Protein 4EUY (pdb70)

Secondary structure (DSSP, 8-state):
--SSSTT-SSEEEEEEEESS-HHHH--HHHHHHHHT-TTEEEEEEEE------EEEEEETTEEEEEEESS--HHHHHHHHHTT-

Radius of gyration: 12.48 Å; Cα contacts (8 Å, |Δi|>4): 123; chains: 1; bounding box: 31×17×36 Å

Solvent-accessible surface area: 5561 Å² total

Structure (mmCIF, N/CA/C/O backbone):
data_4EUY
#
_entry.id   4EUY
#
_cell.length_a   73.458
_cell.length_b   73.458
_cell.length_c   64.561
_cell.angle_alpha   90.000
_cell.angle_beta   90.000
_cell.angle_gamma   90.000
#
_symmetry.space_group_name_H-M   'P 43 21 2'
#
loop_
_entity.id
_entity.type
_entity.pdbx_description
1 polymer 'Uncharacterized protein'
2 water water
#
loop_
_atom_site.group_PDB
_atom_site.id
_atom_site.type_symbol
_atom_site.label_atom_id
_atom_site.label_alt_id
_atom_site.label_comp_id
_atom_site.label_asym_id
_atom_site.label_entity_id
_atom_site.label_seq_id
_atom_site.pdbx_PDB_ins_code
_atom_site.Cartn_x
_atom_site.Cartn_y
_atom_site.Cartn_z
_atom_site.occupancy
_atom_site.B_iso_or_equiv
_atom_site.auth_seq_id
_atom_site.auth_comp_id
_atom_site.auth_asym_id
_atom_site.auth_atom_id
_atom_site.pdbx_PDB_model_num
ATOM 1 N N . GLU A 1 10 ? 8.093 13.955 31.661 1.00 132.29 9 GLU A N 1
ATOM 2 C CA . GLU A 1 10 ? 7.127 12.840 31.492 1.00 149.09 9 GLU A CA 1
ATOM 3 C C . GLU A 1 10 ? 5.863 13.254 30.718 1.00 165.40 9 GLU A C 1
ATOM 4 O O . GLU A 1 10 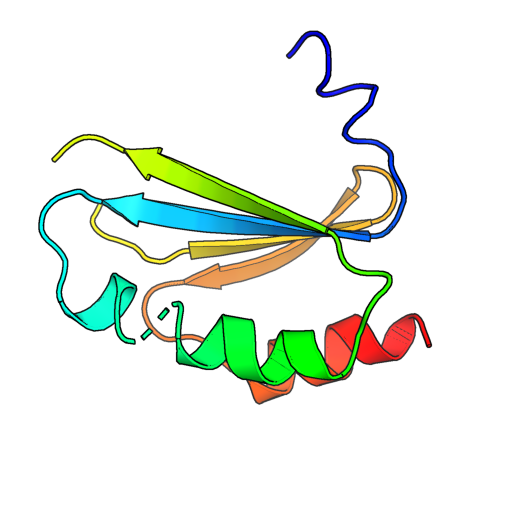? 5.080 12.385 30.337 1.00 176.24 9 GLU A O 1
ATOM 6 N N . LEU A 1 11 ? 5.663 14.562 30.493 1.00 177.83 10 LEU A N 1
ATOM 7 C CA . LEU A 1 11 ? 4.495 15.102 29.724 1.00 188.28 10 LEU A CA 1
ATOM 8 C C . LEU A 1 11 ? 4.858 15.654 28.313 1.00 190.34 10 LEU A C 1
ATOM 9 O O . LEU A 1 11 ? 4.003 15.685 27.421 1.00 199.12 10 LEU A O 1
ATOM 11 N N . ALA A 1 12 ? 6.099 16.127 28.143 1.00 185.15 11 ALA A N 1
ATOM 12 C CA . ALA A 1 12 ? 6.737 16.309 26.814 1.00 176.27 11 ALA A CA 1
ATOM 13 C C . ALA A 1 12 ? 7.971 15.342 26.696 1.00 165.87 11 ALA A C 1
ATOM 14 O O . ALA A 1 12 ? 9.041 15.661 26.128 1.00 147.31 11 ALA A O 1
ATOM 16 N N . THR A 1 13 ? 7.783 14.156 27.282 1.00 161.75 12 THR A N 1
ATOM 17 C CA . THR A 1 13 ? 8.523 12.949 26.927 1.00 149.93 12 THR A CA 1
ATOM 18 C C . THR A 1 13 ? 7.914 12.299 25.677 1.00 154.04 12 THR A C 1
ATOM 19 O O . THR A 1 13 ? 8.575 11.509 25.014 1.00 137.79 12 THR A O 1
ATOM 23 N N . TYR A 1 14 ? 6.638 12.622 25.407 1.00 174.12 13 TYR A N 1
ATOM 24 C CA . TYR A 1 14 ? 5.947 12.329 24.136 1.00 182.69 13 TYR A CA 1
ATOM 25 C C . TYR A 1 14 ? 6.467 13.216 22.977 1.00 190.19 13 TYR A C 1
ATOM 26 O O . TYR A 1 14 ? 6.669 12.725 21.863 1.00 187.24 13 TYR A O 1
ATOM 28 N N . ILE A 1 15 ? 6.675 14.512 23.242 1.00 199.00 14 ILE A N 1
ATOM 29 C CA . ILE A 1 15 ? 7.428 15.406 22.326 1.00 193.98 14 ILE A CA 1
ATOM 30 C C . ILE A 1 15 ? 8.938 15.065 22.326 1.00 182.64 14 ILE A C 1
ATOM 31 O O . ILE A 1 15 ? 9.703 15.537 21.466 1.00 172.56 14 ILE A O 1
ATOM 33 N N . GLU A 1 16 ? 9.339 14.250 23.312 1.00 174.25 15 GLU A N 1
ATOM 34 C CA . GLU A 1 16 ? 10.615 13.512 23.319 1.00 167.88 15 GLU A CA 1
ATOM 35 C C . GLU A 1 16 ? 10.590 12.223 22.482 1.00 165.02 15 GLU A C 1
ATOM 36 O O . GLU A 1 16 ? 11.417 11.321 22.714 1.00 147.10 15 GLU A O 1
ATOM 38 N N . GLU A 1 17 ? 9.625 12.132 21.556 1.00 171.89 16 GLU A N 1
ATOM 39 C CA . GLU A 1 17 ? 9.648 11.176 20.433 1.00 170.29 16 GLU A CA 1
ATOM 40 C C . GLU A 1 17 ? 9.841 11.976 19.131 1.00 177.72 16 GLU A C 1
ATOM 41 O O . G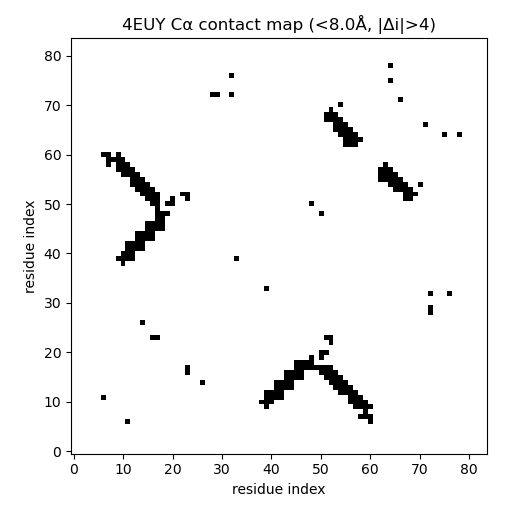LU A 1 17 ? 9.137 11.763 18.123 1.00 166.25 16 GLU A O 1
ATOM 47 N N . GLN A 1 18 ? 10.797 12.902 19.192 1.00 175.53 17 GLN A N 1
ATOM 48 C CA . GLN A 1 18 ? 11.237 13.701 18.052 1.00 168.01 17 GLN A CA 1
ATOM 49 C C . GLN A 1 18 ? 12.503 12.986 17.416 1.00 158.38 17 GLN A C 1
ATOM 50 O O . GLN A 1 18 ? 13.580 13.555 17.365 1.00 156.16 17 GLN A O 1
ATOM 52 N N . GLN A 1 19 ? 12.281 11.781 16.924 1.00 142.20 18 GLN A N 1
ATOM 53 C CA . GLN A 1 19 ? 13.315 11.012 16.226 1.00 134.18 18 GLN A CA 1
ATOM 54 C C . GLN A 1 19 ? 14.549 10.642 17.052 1.00 125.24 18 GLN A C 1
ATOM 55 O O .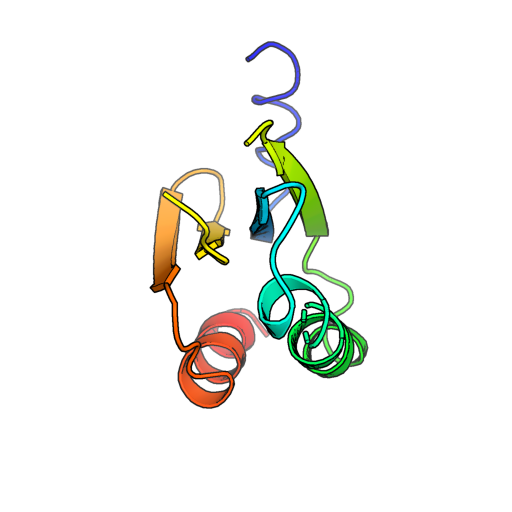 GLN A 1 19 ? 14.445 9.980 18.075 1.00 118.56 18 GLN A O 1
ATOM 61 N N . LEU A 1 20 ? 15.736 11.066 16.627 1.00 117.90 19 LEU A N 1
ATOM 62 C CA . LEU A 1 20 ? 16.966 10.742 17.355 1.00 107.63 19 LEU A CA 1
ATOM 63 C C . LEU A 1 20 ? 17.430 11.790 18.330 1.00 101.12 19 LEU A C 1
ATOM 64 O O . LEU A 1 20 ? 17.653 12.919 17.948 1.00 103.30 19 LEU A O 1
ATOM 69 N N . VAL A 1 21 ? 17.608 11.379 19.575 1.00 98.25 20 VAL A N 1
ATOM 70 C CA . VAL A 1 21 ? 17.855 12.295 20.695 1.00 87.36 20 VAL A CA 1
ATOM 71 C C . VAL A 1 21 ? 18.878 11.760 21.660 1.00 77.06 20 VAL A C 1
ATOM 72 O O . VAL A 1 21 ? 18.921 10.585 21.926 1.00 76.72 20 VAL A O 1
ATOM 76 N N . LEU A 1 22 ? 19.664 12.641 22.223 1.00 71.01 21 LEU A N 1
ATOM 77 C CA . LEU A 1 22 ? 20.797 12.220 22.980 1.00 71.34 21 LEU A CA 1
ATOM 78 C C . LEU A 1 22 ? 20.708 12.905 24.343 1.00 69.94 21 LEU A C 1
ATOM 79 O O . LEU A 1 22 ? 20.591 14.139 24.414 1.00 67.94 21 LEU A O 1
ATOM 84 N N . LEU A 1 23 ? 20.748 12.125 25.424 1.00 68.77 22 LEU A N 1
ATOM 85 C CA . LEU A 1 23 ? 20.769 12.731 26.759 1.00 67.94 22 LEU A CA 1
ATOM 86 C C . LEU A 1 23 ? 22.146 12.736 27.258 1.00 68.41 22 LEU A C 1
ATOM 87 O O . LEU A 1 23 ? 22.845 11.706 27.201 1.00 70.21 22 LEU A O 1
ATOM 92 N N . PHE A 1 24 ? 22.550 13.902 27.724 1.00 66.51 23 PHE A N 1
ATOM 93 C CA . PHE A 1 24 ? 23.833 14.040 28.358 1.00 66.86 23 PHE A CA 1
ATOM 94 C C . PHE A 1 24 ? 23.520 14.364 29.813 1.00 67.93 23 PHE A C 1
ATOM 95 O O . PHE A 1 24 ? 22.896 15.424 30.145 1.00 67.24 23 PHE A O 1
ATOM 103 N N . ILE A 1 25 ? 23.941 13.460 30.684 1.00 64.48 24 ILE A N 1
ATOM 104 C CA . ILE A 1 25 ? 23.614 13.609 32.102 1.00 70.03 24 ILE A CA 1
ATOM 105 C C . ILE A 1 25 ? 24.847 13.856 32.898 1.00 70.57 24 ILE A C 1
ATOM 106 O O . ILE A 1 25 ? 25.863 13.143 32.729 1.00 66.87 24 ILE A O 1
ATOM 111 N N . LYS A 1 26 ? 24.780 14.872 33.751 1.00 73.37 25 LYS A N 1
ATOM 112 C CA . LYS A 1 26 ? 25.961 15.242 34.515 1.00 80.45 25 LYS A CA 1
ATOM 113 C C . LYS A 1 26 ? 25.609 15.680 35.885 1.00 84.88 25 LYS A C 1
ATOM 114 O O . LYS A 1 26 ? 24.439 15.825 36.238 1.00 82.14 25 LYS A O 1
ATOM 120 N N . THR A 1 27 ? 26.660 15.873 36.667 1.00 91.47 26 THR A N 1
ATOM 121 C CA . THR A 1 27 ? 26.548 16.215 38.036 1.00 95.33 26 THR A CA 1
ATOM 122 C C . THR A 1 27 ? 27.197 17.549 38.236 1.00 103.48 26 THR A C 1
ATOM 123 O O . THR A 1 27 ? 28.067 17.944 37.467 1.00 100.03 26 THR A O 1
ATOM 127 N N . GLU A 1 28 ? 26.787 18.226 39.302 1.00 120.07 27 GLU A N 1
ATOM 128 C CA . GLU A 1 28 ? 27.231 19.587 39.595 1.00 129.82 27 GLU A CA 1
ATOM 129 C C . GLU A 1 28 ? 28.733 19.807 39.789 1.00 130.08 27 GLU A C 1
ATOM 130 O O . GLU A 1 28 ? 29.264 20.803 39.297 1.00 135.38 27 GLU A O 1
ATOM 136 N N . ASN A 1 29 ? 29.430 18.915 40.480 1.00 128.72 28 ASN A N 1
ATOM 137 C CA . ASN A 1 29 ? 30.889 19.065 40.563 1.00 135.34 28 ASN A CA 1
ATOM 138 C C . ASN A 1 29 ? 31.590 17.875 39.931 1.00 133.00 28 ASN A C 1
ATOM 139 O O . ASN A 1 29 ? 31.731 16.823 40.560 1.00 137.06 28 ASN A O 1
ATOM 144 N N . CYS A 1 30 ? 32.006 18.052 38.670 1.00 129.65 29 CYS A N 1
ATOM 145 C CA . CYS A 1 30 ? 32.504 16.951 37.825 1.00 118.23 29 CYS A CA 1
ATOM 146 C C . CYS A 1 30 ? 33.303 17.513 36.649 1.00 113.77 29 CYS A C 1
ATOM 147 O O . CYS A 1 30 ? 32.741 18.093 35.704 1.00 107.22 29 CYS A O 1
ATOM 150 N N . GLY A 1 31 ? 34.626 17.357 36.731 1.00 116.46 30 GLY A N 1
ATOM 151 C CA . GLY A 1 31 ? 35.549 18.033 35.812 1.00 114.29 30 GLY A CA 1
ATOM 152 C C . GLY A 1 31 ? 35.457 17.483 34.415 1.00 106.61 30 GLY A C 1
ATOM 153 O O . GLY A 1 31 ? 35.331 18.232 33.437 1.00 105.04 30 GLY A O 1
ATOM 154 N N . VAL A 1 32 ? 35.525 16.157 34.342 1.00 100.13 31 VAL A N 1
ATOM 155 C CA . VAL A 1 32 ? 35.340 15.451 33.091 1.00 92.25 31 VAL A CA 1
ATOM 156 C C . VAL A 1 32 ? 34.049 15.799 32.412 1.00 85.74 31 VAL A C 1
ATOM 157 O O . VAL A 1 32 ? 34.050 15.955 31.201 1.00 87.03 31 VAL A O 1
ATOM 161 N N . CYS A 1 33 ? 32.952 15.880 33.150 1.00 82.12 32 CYS A N 1
ATOM 162 C CA . CYS A 1 33 ? 31.653 16.038 32.493 1.00 84.68 32 CYS A CA 1
ATOM 163 C C . CYS A 1 33 ? 31.780 17.161 31.473 1.00 85.76 32 CYS A C 1
ATOM 164 O O . CYS A 1 33 ? 31.458 17.023 30.284 1.00 77.84 32 CYS A O 1
ATOM 167 N N . ASP A 1 34 ? 32.333 18.261 31.953 1.00 91.12 33 ASP A N 1
ATOM 168 C CA . ASP A 1 34 ? 32.456 19.448 31.148 1.00 94.85 33 ASP A CA 1
ATOM 169 C C . ASP A 1 34 ? 33.283 19.150 29.944 1.00 91.56 33 ASP A C 1
ATOM 170 O O . ASP A 1 34 ? 32.825 19.320 28.832 1.00 93.40 33 ASP A O 1
ATOM 1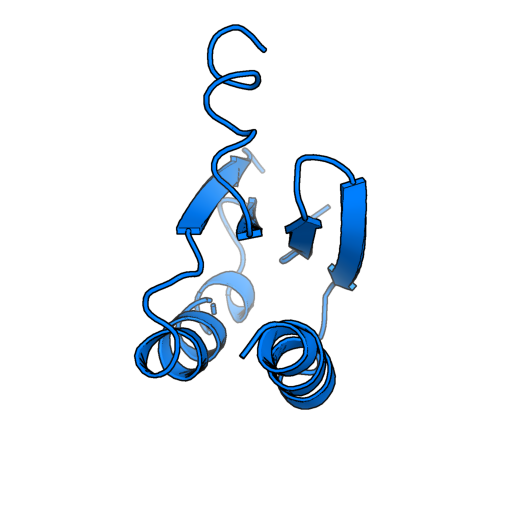75 N N . VAL A 1 35 ? 34.485 18.651 30.131 1.00 91.25 34 VAL A N 1
ATOM 176 C CA . VAL A 1 35 ? 35.259 18.249 28.948 1.00 92.91 34 VAL A CA 1
ATOM 177 C C . VAL A 1 35 ? 34.469 17.3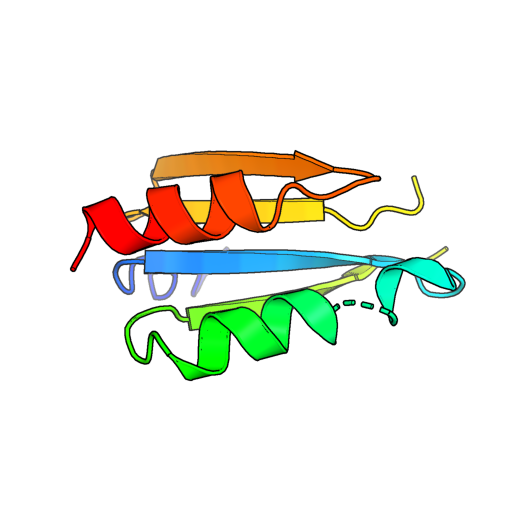64 27.971 1.00 86.47 34 VAL A C 1
ATOM 178 O O . VAL A 1 35 ? 34.345 17.658 26.816 1.00 86.12 34 VAL A O 1
ATOM 190 N N . LEU A 1 37 ? 31.445 16.940 27.539 1.00 75.61 36 LEU A N 1
ATOM 191 C CA . LEU A 1 37 ? 30.321 17.586 26.911 1.00 73.24 36 LEU A CA 1
ATOM 192 C C . LEU A 1 37 ? 30.858 18.370 25.726 1.00 79.40 36 LEU A C 1
ATOM 193 O O . LEU A 1 37 ? 30.233 18.412 24.666 1.00 79.60 36 LEU A O 1
ATOM 198 N N . ARG A 1 38 ? 32.016 19.006 25.901 1.00 84.41 37 ARG A N 1
ATOM 199 C CA . ARG A 1 38 ? 32.607 19.719 24.803 1.00 90.81 37 ARG A CA 1
ATOM 200 C C . ARG A 1 38 ? 32.819 18.683 23.722 1.00 88.57 37 ARG A C 1
ATOM 201 O O . ARG A 1 38 ? 32.374 18.869 22.596 1.00 94.08 37 ARG A O 1
ATOM 209 N N . LYS A 1 39 ? 33.461 17.573 24.072 1.00 84.64 38 LYS A N 1
ATOM 210 C CA . LYS A 1 39 ? 33.783 16.541 23.094 1.00 85.94 38 LYS A CA 1
ATOM 211 C C . LYS A 1 39 ? 32.531 16.045 22.356 1.00 85.31 38 LYS A C 1
ATOM 212 O O . LYS A 1 39 ? 32.495 16.015 21.122 1.00 91.91 38 LYS A O 1
ATOM 218 N N . VAL A 1 40 ? 31.489 15.701 23.097 1.00 78.31 39 VAL A N 1
ATOM 219 C CA . VAL A 1 40 ? 30.220 15.325 22.461 1.00 75.66 39 VAL A CA 1
ATOM 220 C C . VAL A 1 40 ? 29.625 16.395 21.555 1.00 79.07 39 VAL A C 1
ATOM 221 O O . VAL A 1 40 ? 29.202 16.122 20.439 1.00 81.13 39 VAL A O 1
ATOM 225 N N . ASN A 1 41 ? 29.611 17.622 22.032 1.00 81.26 40 ASN A N 1
ATOM 226 C CA . ASN A 1 41 ? 29.097 18.702 21.242 1.00 85.16 40 ASN A CA 1
ATOM 227 C C . ASN A 1 41 ? 29.773 18.783 19.893 1.00 89.41 40 ASN A C 1
ATOM 228 O O . ASN A 1 41 ? 29.152 19.162 18.887 1.00 89.32 40 ASN A O 1
ATOM 233 N N . TYR A 1 42 ? 31.055 18.435 19.901 1.00 92.76 41 TYR A N 1
ATOM 234 C CA . TYR A 1 42 ? 31.903 18.572 18.735 1.00 102.67 41 TYR A CA 1
ATOM 235 C C . TYR A 1 42 ? 31.402 17.618 17.661 1.00 100.82 41 TYR A C 1
ATOM 236 O O . TYR A 1 42 ? 31.039 18.022 16.554 1.00 103.87 41 TYR A O 1
ATOM 245 N N . VAL A 1 43 ? 31.351 16.345 18.014 1.00 94.81 42 VAL A N 1
ATOM 246 C CA . VAL A 1 43 ? 30.743 15.349 17.159 1.00 93.07 42 VAL A CA 1
ATOM 247 C C . VAL A 1 43 ? 29.394 15.821 16.614 1.00 94.54 42 VAL A C 1
ATOM 248 O O . VAL A 1 43 ? 29.140 15.759 15.405 1.00 101.04 42 VAL A O 1
ATOM 252 N N . LEU A 1 44 ? 28.543 16.313 17.503 1.00 89.72 43 LEU A N 1
ATOM 253 C CA . LEU A 1 44 ? 27.196 16.687 17.115 1.00 90.69 43 LEU A CA 1
ATOM 254 C C . LEU A 1 44 ? 27.160 17.876 16.186 1.00 96.42 43 LEU A C 1
ATOM 255 O O . LEU A 1 44 ? 26.123 18.152 15.615 1.00 98.51 43 LEU A O 1
ATOM 260 N N . GLU A 1 45 ? 28.264 18.599 16.043 1.00 101.17 44 GLU A N 1
ATOM 261 C CA . GLU A 1 45 ? 28.327 19.619 15.014 1.00 112.47 44 GLU A CA 1
ATOM 262 C C . GLU A 1 45 ? 27.889 19.028 13.668 1.00 114.61 44 GLU A C 1
ATOM 263 O O . GLU A 1 45 ? 27.106 19.629 12.949 1.00 116.92 44 GLU A O 1
ATOM 269 N N . ASN A 1 46 ? 28.360 17.824 13.360 1.00 113.88 45 ASN A N 1
ATOM 270 C CA . ASN A 1 46 ? 28.172 17.235 12.029 1.00 120.19 45 ASN A CA 1
ATOM 271 C C . ASN A 1 46 ? 26.818 16.575 11.799 1.00 115.91 45 ASN A C 1
ATOM 272 O O . ASN A 1 46 ? 26.564 16.078 10.705 1.00 120.66 45 ASN A O 1
ATOM 277 N N . TYR A 1 47 ? 25.966 16.549 12.815 1.00 110.04 46 TYR A N 1
ATOM 278 C CA . TYR A 1 47 ? 24.722 15.793 12.755 1.00 109.98 46 TYR A CA 1
ATOM 279 C C . TYR A 1 47 ? 23.591 16.644 13.318 1.00 114.34 46 TYR A C 1
ATOM 280 O O . TYR A 1 47 ? 23.285 16.594 14.520 1.00 120.94 46 TYR A O 1
ATOM 289 N N . ASN A 1 48 ? 22.987 17.425 12.436 1.00 124.09 47 ASN A N 1
ATOM 290 C CA . ASN A 1 48 ? 21.888 18.342 12.757 1.00 129.67 47 ASN A CA 1
ATOM 291 C C . ASN A 1 48 ? 20.649 17.613 13.328 1.00 126.36 47 ASN A C 1
ATOM 292 O O . ASN A 1 48 ? 19.958 18.126 14.224 1.00 130.09 47 ASN A O 1
ATOM 294 N N . TYR A 1 49 ? 20.398 16.405 12.815 1.00 124.00 48 TYR A N 1
ATOM 295 C CA . TYR A 1 49 ? 19.192 15.606 13.145 1.00 121.58 48 TYR A CA 1
ATOM 296 C C . TYR A 1 49 ? 19.190 14.912 14.502 1.00 110.57 48 TYR A C 1
ATOM 297 O O . TYR A 1 49 ? 18.278 14.117 14.800 1.00 108.70 48 TYR A O 1
ATOM 306 N N . VAL A 1 50 ? 20.221 15.178 15.298 1.00 102.87 49 VAL A N 1
ATOM 307 C CA . VAL A 1 50 ? 20.230 14.748 16.678 1.00 94.44 49 VAL A CA 1
ATOM 308 C C . VAL A 1 50 ? 19.868 15.908 17.555 1.00 91.33 49 VAL A C 1
ATOM 309 O O . VAL A 1 50 ? 20.324 17.044 17.350 1.00 89.58 49 VAL A O 1
ATOM 313 N N . GLU A 1 51 ? 19.010 15.595 18.510 1.00 89.73 50 GLU A N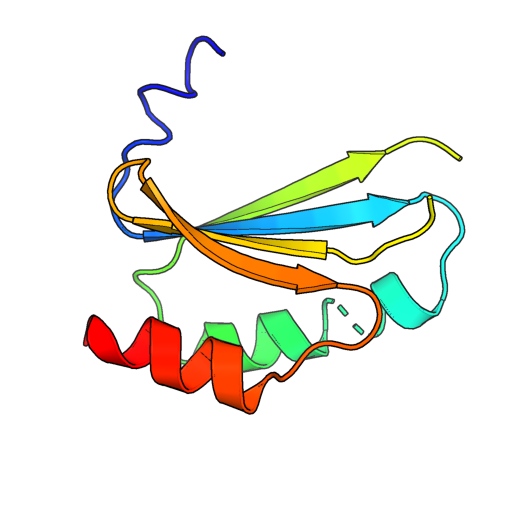 1
ATOM 314 C CA . GLU A 1 51 ? 18.584 16.556 19.482 1.00 92.52 50 GLU A CA 1
ATOM 315 C C . GLU A 1 51 ? 19.244 16.255 20.805 1.00 87.32 50 GLU A C 1
ATOM 316 O O . GLU A 1 51 ? 19.192 15.130 21.314 1.00 86.94 50 GLU A O 1
ATOM 322 N N . LYS A 1 52 ? 19.854 17.278 21.372 1.00 84.41 51 LYS A N 1
ATOM 323 C CA . LYS A 1 52 ? 20.491 17.124 22.656 1.00 80.65 51 LYS A CA 1
ATOM 324 C C . LYS A 1 52 ? 19.588 17.654 23.753 1.00 79.11 51 LYS A C 1
ATOM 325 O O . LYS A 1 52 ? 18.957 18.744 23.636 1.00 79.03 51 LYS A O 1
ATOM 331 N N . ILE A 1 53 ? 19.526 16.860 24.813 1.00 75.65 52 ILE A N 1
ATOM 332 C CA . ILE A 1 53 ? 18.999 17.320 26.089 1.00 76.28 52 ILE A CA 1
ATOM 333 C C . ILE A 1 53 ? 20.015 17.102 27.166 1.00 74.26 52 ILE A C 1
ATOM 334 O O . ILE A 1 53 ? 20.565 15.994 27.314 1.00 73.31 52 ILE A O 1
ATOM 339 N N . GLU A 1 54 ? 20.263 18.152 27.934 1.00 75.78 53 GLU A N 1
ATOM 340 C CA . GLU A 1 54 ? 21.197 18.026 29.046 1.00 74.37 53 GLU A CA 1
ATOM 341 C C . GLU A 1 54 ? 20.442 17.954 30.321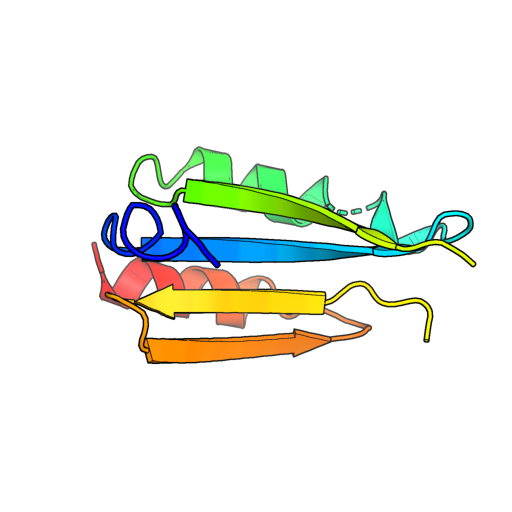 1.00 72.52 53 GLU A C 1
ATOM 342 O O . GLU A 1 54 ? 19.552 18.769 30.569 1.00 73.74 53 GLU A O 1
ATOM 348 N N . ILE A 1 55 ? 20.830 17.020 31.159 1.00 69.32 54 ILE A N 1
ATOM 349 C CA . ILE A 1 55 ? 20.284 17.013 32.500 1.00 72.15 54 ILE A CA 1
ATOM 350 C C . ILE A 1 55 ? 21.366 17.189 33.506 1.00 70.07 54 ILE A C 1
ATOM 351 O O . ILE A 1 55 ? 22.287 16.374 33.540 1.00 72.59 54 ILE A O 1
ATOM 356 N N . LEU A 1 56 ? 21.245 18.204 34.345 1.00 70.72 55 LEU A N 1
ATOM 357 C CA . LEU A 1 56 ? 22.212 18.447 35.447 1.00 71.87 55 LEU A CA 1
ATOM 358 C C . LEU A 1 56 ? 21.625 17.976 36.753 1.00 73.84 55 LEU A C 1
ATOM 359 O O . LEU A 1 56 ? 20.641 18.551 37.233 1.00 75.04 55 LEU A O 1
ATOM 364 N N . LEU A 1 57 ? 22.187 16.910 37.310 1.00 75.44 56 LEU A N 1
ATOM 365 C CA . LEU A 1 57 ? 21.741 16.404 38.615 1.00 79.03 56 LEU A CA 1
ATOM 366 C C . LEU A 1 57 ? 22.489 17.079 39.693 1.00 85.45 56 LEU A C 1
ATOM 367 O O . LEU A 1 57 ? 23.558 17.622 39.467 1.00 85.24 56 LEU A O 1
ATOM 372 N N . GLN A 1 58 ? 21.920 17.039 40.884 1.00 96.19 57 GLN A N 1
ATOM 373 C CA . GLN A 1 58 ? 22.591 17.635 42.019 1.00 106.57 57 GLN A CA 1
ATOM 374 C C . GLN A 1 58 ? 23.612 16.647 42.543 1.00 115.55 57 GLN A C 1
ATOM 375 O O . GLN A 1 58 ? 23.572 15.468 42.208 1.00 115.34 57 GLN A O 1
ATOM 381 N N . ASP A 1 59 ? 24.534 17.137 43.361 1.00 134.54 58 ASP A N 1
ATOM 382 C CA . ASP A 1 59 ? 25.669 16.331 43.841 1.00 145.12 58 ASP A CA 1
ATOM 383 C C . ASP A 1 59 ? 25.346 15.163 44.815 1.00 151.10 58 ASP A C 1
ATOM 384 O O . ASP A 1 59 ? 25.478 13.986 44.466 1.00 143.45 58 ASP A O 1
ATOM 397 N N . PHE A 1 70 ? 27.372 8.641 42.167 1.00 143.16 69 PHE A N 1
ATOM 398 C CA . PHE A 1 70 ? 27.038 8.944 40.762 1.00 142.77 69 PHE A CA 1
ATOM 399 C C . PHE A 1 70 ? 27.616 10.340 40.403 1.00 137.93 69 PHE A C 1
ATOM 400 O O . PHE A 1 70 ? 27.206 11.354 40.984 1.00 136.71 69 PHE A O 1
ATOM 408 N N . THR A 1 71 ? 28.558 10.377 39.450 1.00 129.71 70 THR A N 1
ATOM 409 C CA . THR A 1 71 ? 29.096 11.637 38.898 1.00 122.87 70 THR A CA 1
ATOM 410 C C . THR A 1 71 ? 28.660 11.781 37.442 1.00 113.24 70 THR A C 1
ATOM 411 O O . THR A 1 71 ? 28.076 12.793 37.032 1.00 107.52 70 THR A O 1
ATOM 415 N N . GLY A 1 72 ? 28.923 10.729 36.675 1.00 109.08 71 GLY A N 1
ATOM 416 C CA . GLY A 1 72 ? 28.643 10.706 35.254 1.00 94.39 71 GLY A CA 1
ATOM 417 C C . GLY A 1 72 ? 29.972 10.967 34.595 1.00 90.30 71 GLY A C 1
ATOM 418 O O . GLY A 1 72 ? 31.016 10.684 35.163 1.00 93.21 71 GLY A O 1
ATOM 419 N N . PRO A 1 73 ? 29.945 11.503 33.385 1.00 84.12 72 PRO A N 1
ATOM 420 C CA . PRO A 1 73 ? 28.740 11.775 32.631 1.00 78.58 72 PRO A CA 1
ATOM 421 C C . PRO A 1 73 ? 28.170 10.533 32.048 1.00 75.25 72 PRO A C 1
ATOM 422 O O . PRO A 1 73 ? 28.830 9.504 31.983 1.00 74.56 72 PRO A O 1
ATOM 426 N N . THR A 1 74 ? 26.949 10.648 31.580 1.00 73.34 73 THR A N 1
ATOM 427 C CA . THR A 1 74 ? 26.335 9.553 30.890 1.00 74.01 73 THR A CA 1
ATOM 428 C C . THR A 1 74 ? 25.682 10.078 29.661 1.00 70.66 73 THR A C 1
ATOM 429 O O . THR A 1 74 ? 25.028 11.119 29.709 1.00 73.93 73 THR A O 1
ATOM 433 N N . VAL A 1 75 ? 25.855 9.358 28.566 1.00 68.80 74 VAL A N 1
ATOM 434 C CA . VAL A 1 75 ? 25.172 9.703 27.355 1.00 68.96 74 VAL A CA 1
ATOM 435 C C . VAL A 1 75 ? 24.258 8.577 27.011 1.00 71.43 74 VAL A C 1
ATOM 436 O O . VAL A 1 75 ? 24.656 7.414 27.084 1.00 72.66 74 VAL A O 1
ATOM 440 N N . LEU A 1 76 ? 23.035 8.936 26.651 1.00 70.04 75 LEU A N 1
ATOM 441 C CA . LEU A 1 76 ? 22.077 7.969 26.201 1.00 73.32 75 LEU A CA 1
ATOM 442 C C . LEU A 1 76 ? 21.620 8.425 24.879 1.00 77.64 75 LEU A C 1
ATOM 443 O O . LEU A 1 76 ? 21.449 9.639 24.637 1.00 80.22 75 LEU A O 1
ATOM 448 N N . LEU A 1 77 ? 21.407 7.464 24.011 1.00 77.07 76 LEU A N 1
ATOM 449 C CA . LEU A 1 77 ? 20.900 7.806 22.726 1.00 77.71 76 LEU A CA 1
ATOM 450 C C . LEU A 1 77 ? 19.594 7.087 22.580 1.00 81.91 76 LEU A C 1
ATOM 451 O O . LEU A 1 77 ? 19.522 5.878 22.828 1.00 85.64 76 LEU A O 1
ATOM 456 N N . PHE A 1 78 ? 18.571 7.826 22.169 1.00 81.24 77 PHE A N 1
ATOM 457 C CA . PHE A 1 78 ? 17.258 7.278 21.980 1.00 85.16 77 PHE A CA 1
ATOM 458 C C . PHE A 1 78 ? 16.799 7.407 20.541 1.00 92.41 77 PHE A C 1
ATOM 459 O O . PHE A 1 78 ? 16.949 8.484 19.937 1.00 93.21 77 PHE A O 1
ATOM 467 N N . TYR A 1 79 ? 16.245 6.330 19.982 1.00 96.09 78 TYR A N 1
ATOM 468 C CA . TYR A 1 79 ? 15.636 6.435 18.669 1.00 105.22 78 TYR A CA 1
ATOM 469 C C . TYR A 1 79 ? 14.190 6.138 18.790 1.00 111.86 78 TYR A C 1
ATOM 470 O O . TYR A 1 79 ? 13.828 5.079 19.271 1.00 111.82 78 TYR A O 1
ATOM 479 N N . ASN A 1 80 ? 13.370 7.077 18.324 1.00 118.89 79 ASN A N 1
ATOM 480 C CA . ASN A 1 80 ? 11.930 7.033 18.518 1.00 123.82 79 ASN A CA 1
ATOM 481 C C . ASN A 1 80 ? 11.595 6.500 19.915 1.00 118.65 79 ASN A C 1
ATOM 482 O O . ASN A 1 80 ? 10.734 5.658 20.075 1.00 124.25 79 ASN A O 1
ATOM 487 N N . GLY A 1 81 ? 12.297 6.970 20.935 1.00 114.19 80 GLY A N 1
ATOM 488 C CA . GLY A 1 81 ? 11.992 6.543 22.303 1.00 113.45 80 GLY A CA 1
ATOM 489 C C . GLY A 1 81 ? 12.741 5.309 22.790 1.00 111.87 80 GLY A C 1
ATOM 490 O O . GLY A 1 81 ? 12.935 5.148 24.005 1.00 108.97 80 GLY A O 1
ATOM 491 N N . LYS A 1 82 ? 13.151 4.433 21.866 1.00 110.58 81 LYS A N 1
ATOM 492 C CA . LYS A 1 82 ? 13.918 3.230 22.222 1.00 108.30 81 LYS A CA 1
ATOM 493 C C . LYS A 1 82 ? 15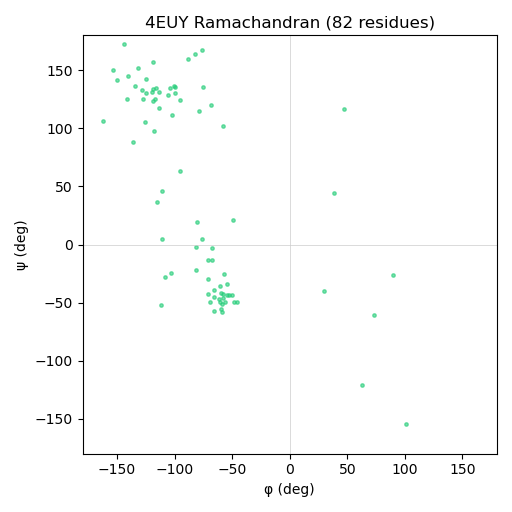.357 3.659 22.543 1.00 101.41 81 LYS A C 1
ATOM 494 O O . LYS A 1 82 ? 15.918 4.504 21.822 1.00 99.30 81 LYS A O 1
ATOM 496 N N . GLU A 1 83 ? 15.927 3.119 23.632 1.00 97.58 82 GLU A N 1
ATOM 497 C CA . GLU A 1 83 ? 17.316 3.420 24.015 1.00 94.45 82 GLU A CA 1
ATOM 498 C C . GLU A 1 83 ? 18.249 2.614 23.150 1.00 92.32 82 GLU A C 1
ATOM 499 O O . GLU A 1 83 ? 18.269 1.409 23.254 1.00 96.46 82 GLU A O 1
ATOM 505 N N . ILE A 1 84 ? 19.052 3.253 22.322 1.00 87.71 83 ILE A N 1
ATOM 506 C CA . ILE A 1 84 ? 19.879 2.477 21.400 1.00 90.10 83 ILE A CA 1
ATOM 507 C C . ILE A 1 84 ? 21.350 2.402 21.872 1.00 87.57 83 ILE A C 1
ATOM 508 O O . ILE A 1 84 ? 22.061 1.442 21.565 1.00 92.54 83 ILE A O 1
ATOM 513 N N . LEU A 1 85 ? 21.778 3.378 22.666 1.00 84.26 84 LEU A N 1
ATOM 514 C CA . LEU A 1 85 ? 23.154 3.428 23.165 1.00 82.59 84 LEU A CA 1
ATOM 515 C C . LEU A 1 85 ? 23.214 4.108 24.530 1.00 82.05 84 LEU A C 1
ATOM 516 O O . LEU A 1 85 ? 22.496 5.101 24.806 1.00 81.78 84 LEU A O 1
ATOM 521 N N . ARG A 1 86 ? 24.082 3.558 25.369 1.00 81.32 85 ARG A N 1
ATOM 522 C CA . ARG A 1 86 ? 24.322 4.081 26.688 1.00 82.26 85 ARG A CA 1
ATOM 523 C C . ARG A 1 86 ? 25.781 3.931 26.886 1.00 79.61 85 ARG A C 1
ATOM 524 O O . ARG A 1 86 ? 26.292 2.852 26.732 1.00 83.60 85 ARG A O 1
ATOM 532 N N . GLU A 1 87 ? 26.464 5.010 27.209 1.00 79.67 86 GLU A N 1
ATOM 533 C CA . GLU A 1 87 ? 27.889 4.967 27.527 1.00 82.58 86 GLU A CA 1
ATOM 534 C C . GLU A 1 87 ? 28.049 5.738 28.785 1.00 78.66 86 GLU A C 1
ATOM 535 O O . GLU A 1 87 ? 27.283 6.669 29.031 1.00 76.42 86 GLU A O 1
ATOM 541 N N . SER A 1 88 ? 29.053 5.407 29.571 1.00 80.93 87 SER A N 1
ATOM 542 C CA . SER A 1 88 ? 29.229 6.156 30.799 1.00 83.67 87 SER A CA 1
ATOM 543 C C . SER A 1 88 ? 30.626 6.218 31.344 1.00 84.97 87 SER A C 1
ATOM 544 O O . SER A 1 88 ? 31.412 5.297 31.167 1.00 91.07 87 SER A O 1
ATOM 547 N N . ARG A 1 89 ? 30.901 7.321 32.026 1.00 84.32 88 ARG A N 1
ATOM 548 C CA . ARG A 1 89 ? 32.183 7.593 32.669 1.00 92.71 88 ARG A CA 1
ATOM 549 C C . ARG A 1 89 ? 33.283 7.941 31.672 1.00 92.77 88 ARG A C 1
ATOM 550 O O . ARG A 1 89 ? 33.822 9.059 31.696 1.00 98.93 88 ARG A O 1
ATOM 553 N N . PHE A 1 90 ? 33.587 7.020 30.768 1.00 92.18 89 PHE A N 1
ATOM 554 C CA . PHE A 1 90 ? 34.538 7.321 29.707 1.00 84.03 89 PHE A CA 1
ATOM 555 C C . PHE A 1 90 ? 33.803 6.932 28.431 1.00 81.18 89 PHE A C 1
ATOM 556 O O . PHE A 1 90 ? 33.242 5.852 28.337 1.00 83.40 89 PHE A O 1
ATOM 564 N N . ILE A 1 91 ? 33.830 7.797 27.432 1.00 78.22 90 ILE A N 1
ATOM 565 C CA . ILE A 1 91 ? 32.764 7.793 26.442 1.00 77.36 90 ILE A CA 1
ATOM 566 C C . ILE A 1 91 ? 33.330 7.655 25.036 1.00 77.95 90 ILE A C 1
ATOM 567 O O . ILE A 1 91 ? 33.903 8.614 24.491 1.00 82.54 90 ILE A O 1
ATOM 572 N N . SER A 1 92 ? 33.176 6.452 24.464 1.00 78.61 91 SER A N 1
ATOM 573 C CA . SER A 1 92 ? 33.582 6.176 23.066 1.00 79.31 91 SER A CA 1
ATOM 574 C C . SER A 1 92 ? 32.872 7.111 22.156 1.00 78.14 91 SER A C 1
ATOM 575 O O . SER A 1 92 ? 31.676 6.943 21.842 1.00 78.72 91 SER A O 1
ATOM 577 N N . LEU A 1 93 ? 33.609 8.113 21.732 1.00 79.52 92 LEU A N 1
ATOM 578 C CA . LEU A 1 93 ? 33.054 9.034 20.781 1.00 83.21 92 LEU A CA 1
ATOM 579 C C . LEU A 1 93 ? 32.930 8.296 19.441 1.00 85.67 92 LEU A C 1
ATOM 580 O O . LEU A 1 93 ? 32.023 8.574 18.652 1.00 85.93 92 LEU A O 1
ATOM 585 N N . GLU A 1 94 ? 33.830 7.333 19.218 1.00 90.10 93 GLU A N 1
ATOM 586 C CA . GLU A 1 94 ? 33.731 6.451 18.057 1.00 93.13 93 GLU A CA 1
ATOM 587 C C . GLU A 1 94 ? 32.370 5.732 18.131 1.00 88.20 93 GLU A C 1
ATOM 588 O O . GLU A 1 94 ? 31.531 5.890 17.238 1.00 88.74 93 GLU A O 1
ATOM 590 N N . ASN A 1 95 ? 32.109 5.001 19.207 1.00 83.20 94 ASN A N 1
ATOM 591 C CA . ASN A 1 95 ? 30.817 4.309 19.308 1.00 83.58 94 ASN A CA 1
ATOM 592 C C . ASN A 1 95 ? 29.631 5.251 19.098 1.00 79.72 94 ASN A C 1
ATOM 593 O O . ASN A 1 95 ? 28.663 4.922 18.387 1.00 75.69 94 ASN A O 1
ATOM 598 N N . LEU A 1 96 ? 29.715 6.431 19.717 1.00 76.57 95 LEU A N 1
ATOM 599 C CA . LEU A 1 96 ? 28.629 7.390 19.604 1.00 75.72 95 LEU A CA 1
ATOM 600 C C . LEU A 1 96 ? 28.435 7.771 18.138 1.00 76.42 95 LEU A C 1
ATOM 601 O O . LEU A 1 96 ? 27.322 7.698 17.589 1.00 76.94 95 LEU A O 1
ATOM 606 N N . GLU A 1 97 ? 29.528 8.122 17.489 1.00 76.78 96 GLU A N 1
ATOM 607 C CA . GLU A 1 97 ? 29.410 8.635 16.146 1.00 82.90 96 GLU A CA 1
ATOM 608 C C . GLU A 1 97 ? 28.900 7.589 15.160 1.00 81.86 96 GLU A C 1
ATOM 609 O O . GLU A 1 97 ? 28.000 7.868 14.352 1.00 80.59 96 GLU A O 1
ATOM 615 N N . ARG A 1 98 ? 29.462 6.389 15.247 1.00 79.63 97 ARG A N 1
ATOM 616 C CA . ARG A 1 98 ? 29.133 5.360 14.268 1.00 82.53 97 ARG A CA 1
ATOM 617 C C . ARG A 1 98 ? 27.684 5.052 14.500 1.00 79.95 97 ARG A C 1
ATOM 618 O O . ARG A 1 98 ? 26.907 4.945 13.562 1.00 83.16 97 ARG A O 1
ATOM 626 N N . THR A 1 99 ? 27.284 5.015 15.762 1.00 76.55 98 THR A N 1
ATOM 627 C CA . THR A 1 99 ? 25.894 4.727 16.041 1.00 75.24 98 THR A CA 1
ATOM 628 C C . THR A 1 99 ? 25.017 5.777 15.442 1.00 77.87 98 THR A C 1
ATOM 629 O O . THR A 1 99 ? 24.041 5.452 14.767 1.00 80.26 98 THR A O 1
ATOM 633 N N . ILE A 1 100 ? 25.376 7.040 15.639 1.00 78.26 99 ILE A N 1
ATOM 634 C CA . ILE A 1 100 ? 24.541 8.090 15.065 1.00 82.98 99 ILE A CA 1
ATOM 635 C C . ILE A 1 100 ? 24.449 7.892 13.549 1.00 87.83 99 ILE A C 1
ATOM 636 O O . ILE A 1 100 ? 23.373 7.973 12.948 1.00 89.54 99 ILE A O 1
ATOM 641 N N . GLN A 1 101 ? 25.597 7.571 12.962 1.00 88.31 100 GLN A N 1
ATOM 642 C CA . GLN A 1 101 ? 25.710 7.435 11.546 1.00 93.61 100 GLN A CA 1
ATOM 643 C C . GLN A 1 101 ? 24.739 6.414 11.011 1.00 95.79 100 GLN A C 1
ATOM 644 O O . GLN A 1 101 ? 24.327 6.498 9.855 1.00 102.15 100 GLN A O 1
ATOM 650 N N . LEU A 1 102 ? 24.325 5.468 11.839 1.00 92.37 101 LEU A N 1
ATOM 651 C CA . LEU A 1 102 ? 23.443 4.437 11.328 1.00 97.37 101 LEU A CA 1
ATOM 652 C C . LEU A 1 102 ? 22.133 5.061 10.991 1.00 102.62 101 LEU A C 1
ATOM 653 O O . LEU A 1 102 ? 21.300 4.390 10.411 1.00 109.81 101 LEU A O 1
ATOM 658 N N . PHE A 1 103 ? 21.989 6.339 11.261 1.00 107.06 102 PHE A N 1
ATOM 659 C CA . PHE A 1 103 ? 20.808 7.036 10.844 1.00 114.70 102 PHE A CA 1
ATOM 660 C C . PHE A 1 103 ? 20.926 8.088 9.729 1.00 125.04 102 PHE A C 1
ATOM 661 O O . PHE A 1 103 ? 20.000 8.770 9.337 1.00 129.19 102 PHE A O 1
ATOM 669 N N . GLU A 1 104 ? 22.132 8.171 9.199 1.00 134.44 103 GLU A N 1
ATOM 670 C CA . GLU A 1 104 ? 22.369 9.074 8.108 1.00 150.74 103 GLU A CA 1
ATOM 671 C C . GLU A 1 104 ? 20.999 9.481 7.618 1.00 160.93 103 GLU A C 1
ATOM 672 O O . GLU A 1 104 ? 20.866 10.386 6.803 1.00 165.90 103 GLU A O 1
#

InterPro domains:
  IPR036249 Thioredoxin-like superfamily [SSF52833] (4-100)

Foldseek 3Di:
DVCVVVVLLFKEKEWEFEDDADVSVCVVLLVVLCVVPVSYHYDYHYDYDVGWTWMWMDGSRHTDDIDIDDDPPVVVNVVVVVVD

Nearest PDB structures (foldseek):
  4euy-assembly1_A  TM=1.012E+00  e=2.715E-17  Bacillus cereus ATCC 10987
  2oka-assembly1_D  TM=5.240E-01  e=6.861E-03  Pseudomonas aeruginosa
  8kc1-assembly1_A-2  TM=5.363E-01  e=2.407E-02  synthetic construct
  2p0g-assembly1_B  TM=4.888E-01  e=9.547E-03  Vibrio cholerae
  2fa8-assembly1_A  TM=4.705E-01  e=1.243E-02  Agrobacterium fabrum str. C58

B-factor: mean 104.59, std 30.62, range [63.12, 204.62]

CATH classification: 3.40.30.10

Sequence (84 aa):
ELATYIEEQQLVLLFIKTENCGVCDVLRKVNYVLENYNYVEKIEILLQDFTGPTVLLFYNGKEILRESRFISLENLERTIQLFE

Organism: Bacillus cereus (strain ATCC 10987 / NRS 248) (NCBI:txid222523)